Protein AF-A0A349CXS3-F1 (afdb_monomer)

Radius of gyration: 15.34 Å; Cα contacts (8 Å, |Δi|>4): 46; chains: 1; bounding box: 24×25×58 Å

Sequence (76 aa):
MPEKPAAWRTSEVVSYDVAVELVHTLTAELLQRSNSDAVSDIIDLRAQLEGIDSHDRAAVDEFVRALERRIDEVRG

Nearest PDB structures (foldseek):
  7paq-assembly1_S  TM=5.179E-01  e=7.246E+00  Mycoplasmoides pneumoniae M129
  7sqc-assembly1_1Y  TM=3.982E-01  e=8.679E+00  Chlamydomonas reinhardtii
  7sqc-assembly1_1W  TM=3.966E-01  e=9.788E+00  Chlamydomonas reinhardtii

Solvent-accessible surface area (backbone atoms only — not comparable to full-atom values): 4450 Å² total; per-residue (Å²): 133,86,80,78,76,67,69,69,64,64,53,44,58,51,51,41,54,49,38,54,52,47,51,52,50,44,42,52,55,36,67,69,43,94,52,93,57,32,66,57,54,43,51,53,53,50,54,52,60,74,68,52,58,66,84,41,59,68,61,39,56,51,49,37,56,51,47,54,53,51,44,52,64,73,75,104

Mean predicted aligned error: 7.93 Å

Secondary structure (DSSP, 8-state):
-PPPP-HHHHHHHHHHHHHHHHHHHHHHHHHHS--TTHHHHHHHHHHHHHTS-TT-HHHHHHHHHHHHHHHHHHH-

Foldseek 3Di:
DDDDPPPVVVVLVVLLVLLVVLLVVLLVLLVVPPDPCSVVVNVVSVVLSVPDDSNPPVSSVVSSVVSVVVSVVSVD

pLDDT: mean 82.28, std 15.82, range [45.03, 94.94]

Structure (mmCIF, N/CA/C/O backbone):
data_AF-A0A349CXS3-F1
#
_entry.id   AF-A0A349CXS3-F1
#
loop_
_atom_site.group_PDB
_atom_site.id
_atom_site.type_symbol
_atom_site.label_atom_id
_atom_site.label_alt_id
_atom_site.label_comp_id
_atom_site.label_asym_id
_atom_site.label_entity_id
_atom_site.label_seq_id
_atom_site.pdbx_PDB_ins_code
_atom_site.Cartn_x
_atom_site.Cartn_y
_atom_site.Cartn_z
_atom_site.occupancy
_atom_site.B_iso_or_equiv
_atom_site.auth_seq_id
_atom_site.auth_comp_id
_atom_site.auth_asym_id
_atom_site.auth_atom_id
_atom_site.pdbx_PDB_model_num
ATOM 1 N N . MET A 1 1 ? 8.091 16.467 -40.220 1.00 45.22 1 MET A N 1
ATOM 2 C CA . MET A 1 1 ? 7.683 15.185 -39.607 1.00 45.22 1 MET A CA 1
ATOM 3 C C . MET A 1 1 ? 6.985 15.523 -38.303 1.00 45.22 1 MET A C 1
ATOM 5 O O . MET A 1 1 ? 7.607 16.230 -37.524 1.00 45.22 1 MET A O 1
ATOM 9 N N . PRO A 1 2 ? 5.719 15.142 -38.078 1.00 48.44 2 PRO A N 1
ATOM 10 C CA . PRO A 1 2 ? 5.102 15.358 -36.776 1.00 48.44 2 PRO A CA 1
ATOM 11 C C . PRO A 1 2 ? 5.704 14.362 -35.775 1.00 48.44 2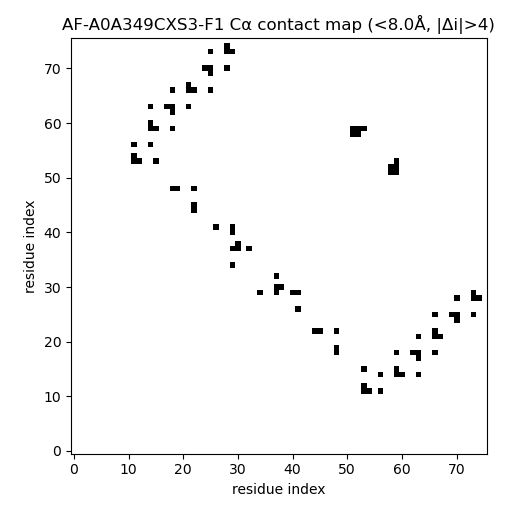 PRO A C 1
ATOM 13 O O . PRO A 1 2 ? 5.697 13.152 -36.014 1.00 48.44 2 PRO A O 1
ATOM 16 N N . GLU A 1 3 ? 6.272 14.881 -34.690 1.00 52.00 3 GLU A N 1
ATOM 17 C CA . GLU A 1 3 ? 6.738 14.096 -33.548 1.00 52.00 3 GLU A CA 1
ATOM 18 C C . GLU A 1 3 ? 5.533 13.373 -32.929 1.00 52.00 3 GLU A C 1
ATOM 20 O O . GLU A 1 3 ? 4.540 13.999 -32.555 1.00 52.00 3 GLU A O 1
ATOM 25 N N . LYS A 1 4 ? 5.576 12.037 -32.865 1.00 49.34 4 LYS A N 1
ATOM 26 C CA . LYS A 1 4 ? 4.559 11.258 -32.148 1.00 49.34 4 LYS A CA 1
ATOM 27 C C . LYS A 1 4 ? 4.638 11.627 -30.659 1.00 49.34 4 LYS A C 1
ATOM 29 O O . LYS A 1 4 ? 5.725 11.503 -30.092 1.00 49.34 4 LYS A O 1
ATOM 34 N N . PRO A 1 5 ? 3.535 12.035 -30.007 1.00 49.00 5 PRO A N 1
ATOM 35 C CA . PRO A 1 5 ? 3.563 12.351 -28.587 1.00 49.00 5 PRO A CA 1
ATOM 36 C C . PRO A 1 5 ? 3.899 11.091 -27.783 1.00 49.00 5 PRO A C 1
ATOM 38 O O . PRO A 1 5 ? 3.441 9.988 -28.091 1.00 49.00 5 PRO A O 1
ATOM 41 N N . ALA A 1 6 ? 4.749 11.270 -26.776 1.00 49.56 6 ALA A N 1
ATOM 42 C CA . ALA A 1 6 ? 5.312 10.240 -25.915 1.00 49.56 6 ALA A CA 1
ATOM 43 C C . ALA A 1 6 ? 4.241 9.529 -25.062 1.00 49.56 6 ALA A C 1
ATOM 45 O O . ALA A 1 6 ? 4.140 9.764 -23.864 1.00 49.56 6 ALA A O 1
ATOM 46 N N . ALA A 1 7 ? 3.465 8.626 -25.664 1.00 48.28 7 ALA A N 1
ATOM 47 C CA . ALA A 1 7 ? 2.457 7.818 -24.968 1.00 48.28 7 ALA A CA 1
ATOM 48 C C . ALA A 1 7 ? 3.048 6.922 -23.856 1.00 48.28 7 ALA A C 1
ATOM 50 O O . ALA A 1 7 ? 2.338 6.499 -22.948 1.00 48.28 7 ALA A O 1
ATOM 51 N N . TRP A 1 8 ? 4.356 6.655 -23.906 1.00 45.03 8 TRP A N 1
ATOM 52 C CA . TRP A 1 8 ? 5.081 5.866 -22.911 1.00 45.03 8 TRP A CA 1
ATOM 53 C C . TRP A 1 8 ? 5.309 6.629 -21.597 1.00 45.03 8 TRP A C 1
ATOM 55 O O . TRP A 1 8 ? 5.152 6.040 -20.536 1.00 45.03 8 TRP A O 1
ATOM 65 N N . ARG A 1 9 ? 5.533 7.953 -21.646 1.00 46.09 9 ARG A N 1
ATOM 66 C CA . ARG A 1 9 ? 5.703 8.779 -20.432 1.00 46.09 9 ARG A CA 1
ATOM 67 C C . ARG A 1 9 ? 4.402 8.986 -19.661 1.00 46.09 9 ARG A C 1
ATOM 69 O O . ARG A 1 9 ? 4.421 9.097 -18.444 1.00 46.09 9 ARG A O 1
ATOM 76 N N . THR A 1 10 ? 3.265 9.019 -20.353 1.00 49.56 10 THR A N 1
ATOM 77 C CA . THR A 1 10 ? 1.948 9.120 -19.706 1.00 49.56 10 THR A CA 1
ATOM 78 C C . THR A 1 10 ? 1.547 7.851 -18.960 1.00 49.56 10 THR A C 1
ATOM 80 O O . THR A 1 10 ? 0.717 7.937 -18.070 1.00 49.56 10 THR A O 1
ATOM 83 N N . SER A 1 11 ? 2.106 6.685 -19.300 1.00 53.34 11 SER A N 1
ATOM 84 C CA . SER A 1 11 ? 1.750 5.429 -18.626 1.00 53.34 11 SER A CA 1
ATOM 85 C C . SER A 1 11 ? 2.532 5.203 -17.331 1.00 53.34 11 SER A C 1
ATOM 87 O O . SER A 1 11 ? 2.000 4.570 -16.429 1.00 53.34 11 SER A O 1
ATOM 89 N N . GLU A 1 12 ? 3.772 5.693 -17.239 1.00 51.28 12 GLU A N 1
ATOM 90 C CA . GLU A 1 12 ? 4.649 5.493 -16.071 1.00 51.28 12 GLU A CA 1
ATOM 91 C C . GLU A 1 12 ? 4.210 6.343 -14.872 1.00 51.28 12 GLU A C 1
ATOM 93 O O . GLU A 1 12 ? 4.136 5.843 -13.755 1.00 51.28 12 GLU A O 1
ATOM 98 N N . VAL A 1 13 ? 3.807 7.595 -15.117 1.00 58.00 13 VAL A N 1
ATOM 99 C CA . VAL A 1 13 ? 3.287 8.490 -14.067 1.00 58.00 13 VAL A CA 1
ATOM 100 C C . VAL A 1 13 ? 1.989 7.943 -13.455 1.00 58.00 13 VAL A C 1
ATOM 102 O O . VAL A 1 13 ? 1.796 8.011 -12.247 1.00 58.00 13 VAL A O 1
ATOM 105 N N . VAL A 1 14 ? 1.133 7.312 -14.267 1.00 70.62 14 VAL A N 1
ATOM 106 C CA . VAL A 1 14 ? -0.176 6.815 -13.815 1.00 70.62 14 VAL A CA 1
ATOM 107 C C . VAL A 1 14 ? -0.049 5.642 -12.840 1.00 70.62 14 VAL A C 1
ATOM 109 O O . VAL A 1 14 ? -0.791 5.598 -11.864 1.00 70.62 14 VAL A O 1
ATOM 112 N N . SER A 1 15 ? 0.877 4.702 -13.058 1.00 76.50 15 SER A N 1
ATOM 113 C CA . SER A 1 15 ? 1.018 3.543 -12.159 1.00 76.50 15 SER A CA 1
ATOM 114 C C . SER A 1 15 ? 1.537 3.937 -10.773 1.00 76.50 15 SER A C 1
ATOM 116 O O . SER A 1 15 ? 1.092 3.378 -9.771 1.00 76.50 15 SER A O 1
ATOM 118 N N . TYR A 1 16 ? 2.450 4.909 -10.691 1.00 83.38 16 TYR A N 1
ATOM 119 C CA . TYR A 1 16 ? 2.952 5.384 -9.401 1.00 83.38 16 TYR A CA 1
ATOM 120 C C . TYR A 1 16 ? 1.890 6.194 -8.643 1.00 83.38 16 TYR A C 1
ATOM 122 O O . TYR A 1 16 ? 1.710 5.987 -7.445 1.00 83.38 16 TYR A O 1
ATOM 130 N N . ASP A 1 17 ? 1.111 7.032 -9.336 1.00 87.88 17 ASP A N 1
ATOM 131 C CA . ASP A 1 17 ? -0.030 7.734 -8.730 1.00 87.88 17 ASP A CA 1
ATOM 132 C C . ASP A 1 17 ? -1.070 6.747 -8.164 1.00 87.88 17 ASP A C 1
ATOM 134 O O . ASP A 1 17 ? -1.610 6.958 -7.077 1.00 87.88 17 ASP A O 1
ATOM 138 N N . VAL A 1 18 ? -1.305 5.621 -8.850 1.00 89.44 18 VAL A N 1
ATOM 139 C CA . VAL A 1 18 ? -2.148 4.532 -8.326 1.00 89.44 18 VAL A CA 1
ATOM 140 C C . VAL A 1 18 ? -1.565 3.958 -7.033 1.00 89.44 18 VAL A C 1
ATOM 142 O O . VAL A 1 18 ? -2.306 3.770 -6.070 1.00 89.44 18 VAL A O 1
ATOM 145 N N . ALA A 1 19 ? -0.253 3.715 -6.967 1.00 90.50 19 ALA A N 1
ATOM 146 C CA . ALA A 1 19 ? 0.386 3.236 -5.742 1.00 90.50 19 ALA A CA 1
ATOM 147 C C . ALA A 1 19 ? 0.198 4.214 -4.568 1.00 90.50 19 ALA A C 1
ATOM 149 O O . ALA A 1 19 ? -0.140 3.787 -3.463 1.00 90.50 19 ALA A O 1
ATOM 150 N N . VAL A 1 20 ? 0.350 5.521 -4.810 1.00 92.81 20 VAL A N 1
ATOM 151 C CA . VAL A 1 20 ? 0.121 6.571 -3.802 1.00 92.81 20 VAL A CA 1
ATOM 152 C C . VAL A 1 20 ? -1.316 6.519 -3.270 1.00 92.81 20 VAL A C 1
ATOM 154 O O . VAL A 1 20 ? -1.530 6.471 -2.056 1.00 92.81 20 VAL A O 1
ATOM 157 N N . GLU A 1 21 ? -2.307 6.462 -4.159 1.00 94.38 21 GLU A N 1
ATOM 158 C CA . GLU A 1 21 ? -3.722 6.425 -3.769 1.00 94.38 21 GLU A CA 1
ATOM 159 C C . GLU A 1 21 ? -4.106 5.137 -3.024 1.00 94.38 21 GLU A C 1
ATOM 161 O O . GLU A 1 21 ? -4.900 5.163 -2.074 1.00 94.38 21 GLU A O 1
ATOM 166 N N . LEU A 1 22 ? -3.509 4.002 -3.390 1.00 92.75 22 LEU A N 1
ATOM 167 C CA . LEU A 1 22 ? -3.701 2.746 -2.666 1.00 92.75 22 LEU A CA 1
ATOM 168 C C . LEU A 1 22 ? -3.095 2.803 -1.255 1.00 92.75 22 LEU A C 1
ATOM 170 O O . LEU A 1 22 ? -3.732 2.341 -0.307 1.00 92.75 22 LEU A O 1
ATOM 174 N N . VAL A 1 23 ? -1.926 3.430 -1.073 1.00 93.44 23 VAL A N 1
ATOM 175 C CA . VAL A 1 23 ? -1.340 3.657 0.264 1.00 93.44 23 VAL A CA 1
ATOM 176 C C . VAL A 1 23 ? -2.229 4.567 1.113 1.00 93.44 23 VAL A C 1
ATOM 178 O O . VAL A 1 23 ? -2.434 4.286 2.299 1.00 93.44 23 VAL A O 1
ATOM 181 N N . HIS A 1 24 ? -2.797 5.629 0.534 1.00 93.69 24 HIS A N 1
ATOM 182 C CA . HIS A 1 24 ? -3.763 6.486 1.231 1.00 93.69 24 HIS A CA 1
ATOM 183 C C . HIS A 1 24 ? -5.008 5.709 1.659 1.00 93.69 24 HIS A C 1
ATOM 185 O O . HIS A 1 24 ? -5.430 5.806 2.815 1.00 93.69 24 HIS A O 1
ATOM 191 N N . THR A 1 25 ? -5.557 4.899 0.753 1.00 93.44 25 THR A N 1
ATOM 192 C CA . THR A 1 25 ? -6.716 4.046 1.032 1.00 93.44 25 THR A CA 1
ATOM 193 C C . THR A 1 25 ? -6.414 3.098 2.188 1.00 93.44 25 THR A C 1
ATOM 195 O O . THR A 1 25 ? -7.143 3.076 3.176 1.00 93.44 25 THR A O 1
ATOM 198 N N . LEU A 1 26 ? -5.299 2.371 2.118 1.00 91.81 26 LEU A N 1
ATOM 199 C CA . LEU A 1 26 ? -4.924 1.402 3.141 1.00 91.81 26 LEU A CA 1
ATOM 200 C C . LEU A 1 26 ? -4.621 2.067 4.492 1.00 91.81 26 LEU A C 1
ATOM 202 O O . LEU A 1 26 ? -5.007 1.545 5.532 1.00 91.81 26 LEU A O 1
ATOM 206 N N . THR A 1 27 ? -4.018 3.259 4.489 1.00 92.06 27 THR A N 1
ATOM 207 C CA . THR A 1 27 ? -3.826 4.071 5.702 1.00 92.06 27 THR A CA 1
ATOM 208 C C . THR A 1 27 ? -5.164 4.411 6.358 1.00 92.06 27 THR A C 1
ATOM 210 O O . THR A 1 27 ? -5.307 4.274 7.572 1.00 92.06 27 THR A O 1
ATOM 213 N N . ALA A 1 28 ? -6.154 4.842 5.572 1.00 91.38 28 ALA A N 1
ATOM 214 C CA . ALA A 1 28 ? -7.477 5.171 6.092 1.00 91.38 28 ALA A CA 1
ATOM 215 C C . ALA A 1 28 ? -8.176 3.941 6.693 1.00 91.38 28 ALA A C 1
ATOM 217 O O . ALA A 1 28 ? -8.731 4.035 7.785 1.00 91.38 28 ALA A O 1
ATOM 218 N N . GLU A 1 29 ? -8.105 2.791 6.021 1.00 90.31 29 GLU A N 1
ATOM 219 C CA . GLU A 1 29 ? -8.676 1.524 6.502 1.00 90.31 29 GLU A CA 1
ATOM 220 C C . GLU A 1 29 ? -7.999 1.068 7.810 1.00 90.31 29 GLU A C 1
ATOM 222 O O . GLU A 1 29 ? -8.671 0.715 8.781 1.00 90.31 29 GLU A O 1
ATOM 227 N N . LEU A 1 30 ? -6.665 1.146 7.885 1.00 90.12 30 LEU A N 1
ATOM 228 C CA . LEU A 1 30 ? -5.905 0.801 9.090 1.00 90.12 30 LEU A CA 1
ATOM 229 C C . LEU A 1 30 ? -6.243 1.714 10.273 1.00 90.12 30 LEU A C 1
ATOM 231 O O . LEU A 1 30 ? -6.386 1.218 11.385 1.00 90.12 30 LEU A O 1
ATOM 235 N N . LEU A 1 31 ? -6.417 3.021 10.048 1.00 88.81 31 LEU A N 1
ATOM 236 C CA . LEU A 1 31 ? -6.824 3.964 11.099 1.00 88.81 31 LEU A CA 1
ATOM 237 C C . LEU A 1 31 ? -8.259 3.732 11.589 1.00 88.81 31 LEU A C 1
ATOM 239 O O . LEU A 1 31 ? -8.565 4.023 12.745 1.00 88.81 31 LEU A O 1
ATOM 243 N N . GLN A 1 32 ? -9.148 3.237 10.723 1.00 88.19 32 GLN A N 1
ATOM 244 C CA . GLN A 1 32 ? -10.519 2.893 11.107 1.00 88.19 32 GLN A CA 1
ATOM 245 C C . GLN A 1 32 ? -10.574 1.628 11.967 1.00 88.19 32 GLN A C 1
ATOM 247 O O . GLN A 1 32 ? -11.439 1.506 12.838 1.00 88.19 32 GLN A O 1
ATOM 252 N N . ARG A 1 33 ? -9.636 0.695 11.774 1.00 82.06 33 ARG A N 1
ATOM 253 C CA . ARG A 1 33 ? -9.491 -0.461 12.659 1.00 82.06 33 ARG A CA 1
ATOM 254 C C . ARG A 1 33 ? -8.856 0.015 13.963 1.00 82.06 33 ARG A C 1
ATOM 256 O O . ARG A 1 33 ? -7.738 0.510 13.981 1.00 82.06 33 ARG A O 1
ATOM 263 N N . SER A 1 34 ? -9.557 -0.146 15.086 1.00 67.12 34 SER A N 1
ATOM 264 C CA . SER A 1 34 ? -9.031 0.162 16.428 1.00 67.12 34 SER A CA 1
ATOM 265 C C . SER A 1 34 ? -7.973 -0.862 16.879 1.00 67.12 34 SER A C 1
ATOM 267 O O . SER A 1 34 ? -8.124 -1.497 17.920 1.00 67.12 34 SER A O 1
ATOM 269 N N . ASN A 1 35 ? -6.932 -1.068 16.068 1.00 76.56 3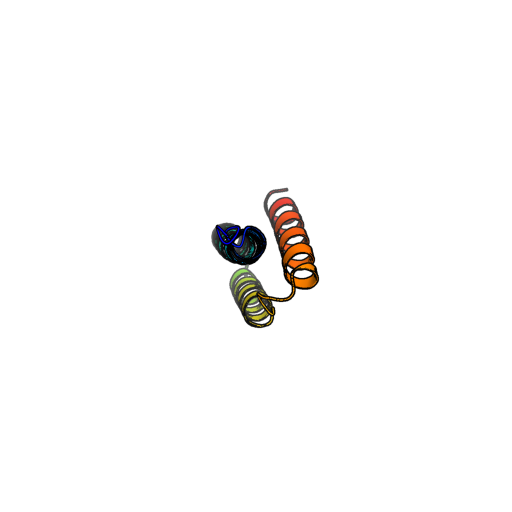5 ASN A N 1
ATOM 270 C CA . ASN A 1 35 ? -5.828 -1.981 16.332 1.00 76.56 35 ASN A CA 1
ATOM 271 C C . ASN A 1 35 ? -4.612 -1.205 16.865 1.00 76.56 35 ASN A C 1
ATOM 273 O O . ASN A 1 35 ? -4.320 -0.107 16.388 1.00 76.56 35 ASN A O 1
ATOM 277 N N . SER A 1 36 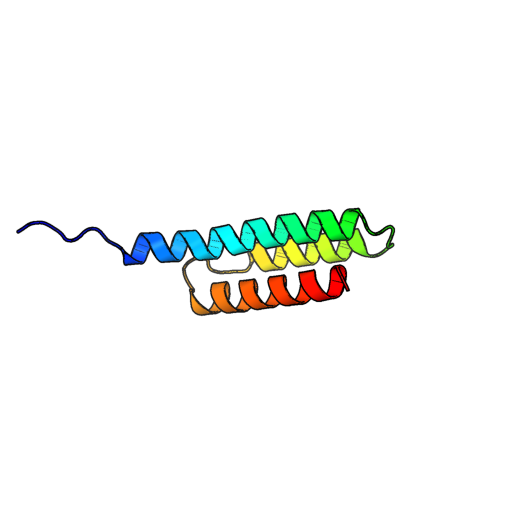? -3.889 -1.779 17.831 1.00 74.56 36 SER A N 1
ATOM 278 C CA . SER A 1 36 ? -2.702 -1.153 18.436 1.00 74.56 36 SER A CA 1
ATOM 279 C C . SER A 1 36 ? -1.569 -0.930 17.436 1.00 74.56 36 SER A C 1
ATOM 281 O O . SER A 1 36 ? -0.764 -0.019 17.621 1.00 74.56 36 SER A O 1
ATOM 283 N N . ASP A 1 37 ? -1.540 -1.721 16.363 1.00 85.81 37 ASP A N 1
ATOM 284 C CA . ASP A 1 37 ? -0.395 -1.796 15.453 1.00 85.81 37 ASP A CA 1
ATOM 285 C C . ASP A 1 37 ? -0.572 -0.943 14.186 1.00 85.81 37 ASP A C 1
ATOM 287 O O . ASP A 1 37 ? 0.362 -0.795 13.399 1.00 85.81 37 ASP A O 1
ATOM 291 N N . ALA A 1 38 ? -1.737 -0.299 14.018 1.00 87.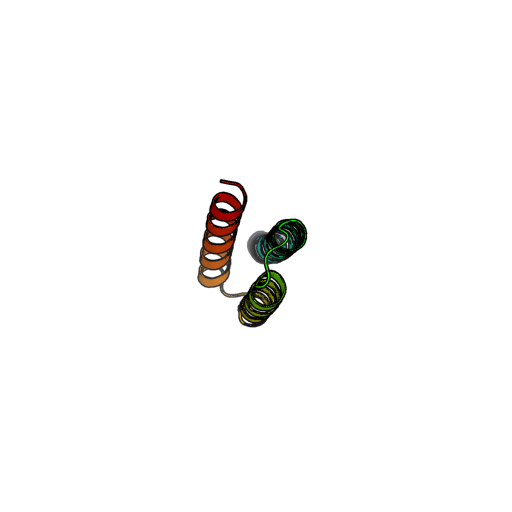25 38 ALA A N 1
ATOM 292 C CA . ALA A 1 38 ? -2.071 0.480 12.823 1.00 87.25 38 ALA A CA 1
ATOM 293 C C . ALA A 1 38 ? -1.037 1.577 12.522 1.00 87.25 38 ALA A C 1
ATOM 295 O O . ALA A 1 38 ? -0.688 1.811 11.370 1.00 87.25 38 ALA A O 1
ATOM 296 N N . VAL A 1 39 ? -0.504 2.233 13.556 1.00 88.56 39 VAL A N 1
ATOM 297 C CA . VAL A 1 39 ? 0.510 3.284 13.391 1.00 88.56 39 VAL A CA 1
ATOM 298 C C . VAL A 1 39 ? 1.820 2.725 12.833 1.00 88.56 39 VAL A C 1
ATOM 300 O O . VAL A 1 39 ? 2.418 3.365 11.970 1.00 88.56 39 VAL A O 1
ATOM 303 N N . SER A 1 40 ? 2.254 1.546 13.288 1.00 91.50 40 SER A N 1
ATOM 304 C CA . SER A 1 40 ? 3.468 0.902 12.771 1.00 91.50 40 SER A CA 1
ATOM 305 C C . SER A 1 40 ? 3.278 0.499 11.312 1.00 91.50 40 SER A C 1
ATOM 307 O O . SER A 1 40 ? 4.104 0.840 10.472 1.00 91.50 40 SER A O 1
ATOM 309 N N . ASP A 1 41 ? 2.142 -0.128 10.996 1.00 90.69 41 ASP A N 1
ATOM 310 C CA . ASP A 1 41 ? 1.813 -0.534 9.628 1.00 90.69 41 ASP A CA 1
ATOM 311 C C . ASP A 1 41 ? 1.780 0.656 8.658 1.00 90.69 41 ASP A C 1
ATOM 313 O O . ASP A 1 41 ? 2.253 0.559 7.527 1.00 90.69 41 ASP A O 1
ATOM 317 N N . ILE A 1 42 ? 1.251 1.802 9.095 1.00 91.94 42 ILE A N 1
ATOM 318 C CA . ILE A 1 42 ? 1.212 3.028 8.286 1.00 91.94 42 ILE A CA 1
ATOM 319 C C . ILE A 1 42 ? 2.620 3.580 8.045 1.00 91.94 42 ILE A C 1
ATOM 321 O O . ILE A 1 42 ? 2.911 4.049 6.942 1.00 91.94 42 ILE A O 1
ATOM 325 N N . ILE A 1 43 ? 3.494 3.546 9.055 1.00 93.06 43 ILE A N 1
ATOM 326 C CA . ILE A 1 43 ? 4.892 3.972 8.904 1.00 93.06 43 ILE A CA 1
ATOM 327 C C . ILE A 1 43 ? 5.602 3.073 7.889 1.00 93.06 43 ILE A C 1
ATOM 329 O O . ILE A 1 43 ? 6.237 3.586 6.967 1.00 93.06 43 ILE A O 1
ATOM 333 N N . ASP A 1 44 ? 5.429 1.757 8.001 1.00 92.94 44 ASP A N 1
ATOM 334 C CA . ASP A 1 44 ? 6.045 0.791 7.091 1.00 92.94 44 ASP A CA 1
ATOM 335 C C . ASP A 1 44 ? 5.534 0.952 5.653 1.00 92.94 44 ASP A C 1
ATOM 337 O O . ASP A 1 44 ? 6.317 0.874 4.705 1.00 92.94 44 ASP A O 1
ATOM 341 N N . LEU A 1 45 ? 4.237 1.224 5.470 1.00 92.81 45 LEU A N 1
ATOM 342 C CA . LEU A 1 45 ? 3.649 1.494 4.154 1.00 92.81 45 LEU A CA 1
ATOM 343 C C . LEU A 1 45 ? 4.236 2.749 3.501 1.00 92.81 45 LEU A C 1
ATOM 345 O O . LEU A 1 45 ? 4.530 2.741 2.305 1.00 92.81 45 LEU A O 1
ATOM 349 N N . ARG A 1 46 ? 4.436 3.819 4.278 1.00 91.94 46 ARG A N 1
ATOM 350 C CA . ARG A 1 46 ? 5.054 5.056 3.780 1.00 91.94 46 ARG A CA 1
ATOM 351 C C . ARG A 1 46 ? 6.518 4.848 3.415 1.00 91.94 46 ARG A C 1
ATOM 353 O O . ARG A 1 46 ? 6.929 5.283 2.346 1.00 91.94 46 ARG A O 1
ATOM 360 N N . ALA A 1 47 ? 7.270 4.132 4.249 1.00 93.94 47 ALA A N 1
ATOM 361 C CA . ALA A 1 47 ? 8.666 3.813 3.968 1.00 93.94 47 ALA A CA 1
ATOM 362 C C . ALA A 1 47 ? 8.820 2.974 2.687 1.00 93.94 47 ALA A C 1
ATOM 364 O O . ALA A 1 47 ? 9.734 3.209 1.901 1.00 93.94 47 ALA A O 1
ATOM 365 N N . GLN A 1 48 ? 7.909 2.024 2.447 1.00 93.31 48 GLN A N 1
ATOM 366 C CA . GLN A 1 48 ? 7.894 1.237 1.210 1.00 93.31 48 GLN A CA 1
ATOM 367 C C . GLN A 1 48 ? 7.596 2.099 -0.019 1.00 93.31 48 GLN A C 1
ATOM 369 O O . GLN A 1 48 ? 8.304 1.980 -1.013 1.00 93.31 48 GLN A O 1
ATOM 374 N N . LEU A 1 49 ? 6.603 2.991 0.057 1.00 92.69 49 LEU A N 1
ATOM 375 C CA . LEU A 1 49 ? 6.280 3.910 -1.037 1.00 92.69 49 LEU A CA 1
ATOM 376 C C . LEU A 1 49 ? 7.455 4.843 -1.368 1.00 92.69 49 LEU A C 1
ATOM 378 O O . LEU A 1 49 ? 7.797 5.001 -2.534 1.00 92.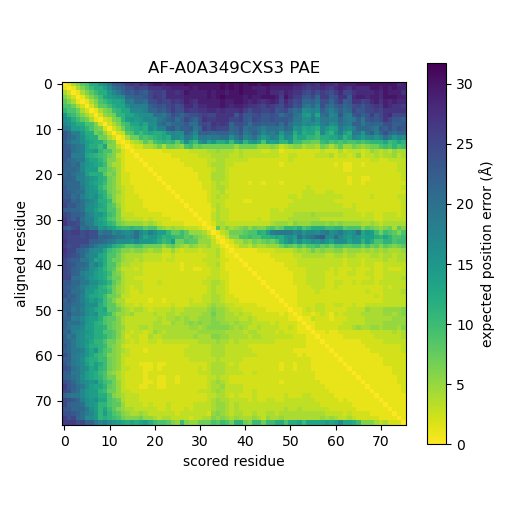69 49 LEU A O 1
ATOM 382 N N . GLU A 1 50 ? 8.100 5.422 -0.350 1.00 91.19 50 GLU A N 1
ATOM 383 C CA . GLU A 1 50 ? 9.277 6.292 -0.516 1.00 91.19 50 GLU A CA 1
ATOM 384 C C . GLU A 1 50 ? 10.498 5.549 -1.081 1.00 91.19 50 GLU A C 1
ATOM 386 O O . GLU A 1 50 ? 11.352 6.160 -1.724 1.00 91.19 50 GLU A O 1
ATOM 391 N N . GLY A 1 51 ? 10.592 4.240 -0.838 1.00 90.44 51 GLY A N 1
ATOM 392 C CA . GLY A 1 51 ? 11.692 3.396 -1.301 1.00 90.44 51 GLY A CA 1
ATOM 393 C C . GLY A 1 51 ? 11.585 2.939 -2.757 1.00 90.44 51 GLY A C 1
ATOM 394 O O . GLY A 1 51 ? 12.535 2.341 -3.263 1.00 90.44 51 GLY A O 1
ATOM 395 N N . ILE A 1 52 ? 10.461 3.188 -3.431 1.00 90.50 52 ILE A N 1
ATOM 396 C CA . ILE A 1 52 ? 10.233 2.727 -4.803 1.00 90.50 52 ILE A CA 1
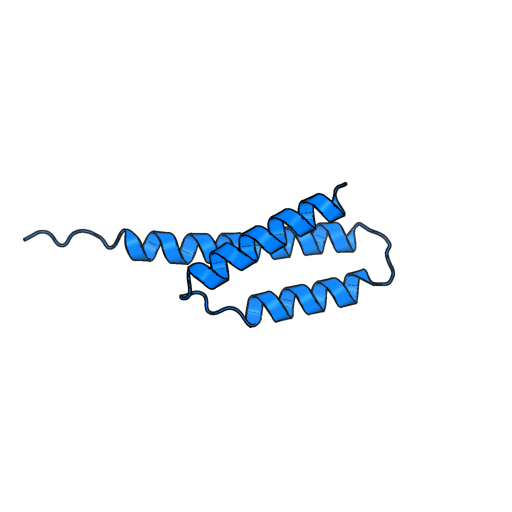ATOM 397 C C . ILE A 1 52 ? 10.762 3.742 -5.809 1.00 90.50 52 ILE A C 1
ATOM 399 O O . ILE A 1 52 ? 10.442 4.929 -5.756 1.00 90.50 52 ILE A O 1
ATOM 403 N N . ASP A 1 53 ? 11.531 3.252 -6.784 1.00 88.06 53 ASP A N 1
ATOM 404 C CA . ASP A 1 53 ? 11.849 4.035 -7.973 1.00 88.06 53 ASP A CA 1
ATOM 405 C C . ASP A 1 53 ? 10.609 4.121 -8.867 1.00 88.06 53 ASP A C 1
ATOM 407 O O . ASP A 1 53 ? 10.180 3.132 -9.463 1.00 88.06 53 ASP A O 1
ATOM 411 N N . SER A 1 54 ? 10.039 5.319 -8.980 1.00 83.75 54 SER A N 1
ATOM 412 C CA . SER A 1 54 ? 8.853 5.580 -9.799 1.00 83.75 54 SER A CA 1
ATOM 413 C C . SER A 1 54 ? 9.069 5.351 -11.300 1.00 83.75 54 SER A C 1
ATOM 415 O O . SER A 1 54 ? 8.091 5.269 -12.044 1.00 83.75 54 SER A O 1
ATOM 417 N N . HIS A 1 55 ? 10.318 5.219 -11.758 1.00 83.81 55 HIS A N 1
ATOM 418 C CA . HIS A 1 55 ? 10.650 4.900 -13.149 1.00 83.81 55 HIS A CA 1
ATOM 419 C C . HIS A 1 55 ? 10.841 3.395 -13.382 1.00 83.81 55 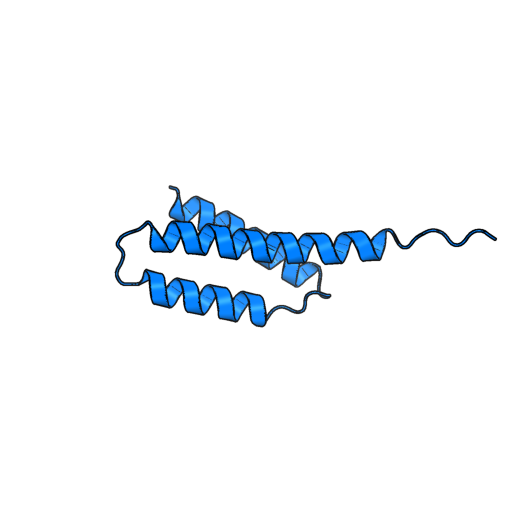HIS A C 1
ATOM 421 O O . HIS A 1 55 ? 10.863 2.953 -14.534 1.00 83.81 55 HIS A O 1
ATOM 427 N N . ASP A 1 56 ? 10.953 2.591 -12.319 1.00 88.06 56 ASP A N 1
ATOM 428 C CA . ASP A 1 56 ? 10.960 1.135 -12.429 1.00 88.06 56 ASP A CA 1
ATOM 429 C C . ASP A 1 56 ? 9.522 0.613 -12.445 1.00 88.06 56 ASP A C 1
ATOM 431 O O . ASP A 1 56 ? 8.908 0.295 -11.425 1.00 88.06 56 ASP A O 1
ATOM 435 N N . ARG A 1 57 ? 8.979 0.492 -13.656 1.00 84.31 57 ARG A N 1
ATOM 436 C CA . ARG A 1 57 ? 7.619 -0.003 -13.871 1.00 84.31 57 ARG A CA 1
ATOM 437 C C . ARG A 1 57 ? 7.370 -1.377 -13.244 1.00 84.31 57 ARG A C 1
ATOM 439 O O . ARG A 1 57 ? 6.265 -1.617 -12.769 1.00 84.31 57 ARG A O 1
ATOM 446 N N . ALA A 1 58 ? 8.345 -2.285 -13.272 1.00 89.75 58 ALA A N 1
ATOM 447 C CA . ALA A 1 58 ? 8.145 -3.623 -12.724 1.00 89.75 58 ALA A CA 1
ATOM 448 C C . ALA A 1 58 ? 8.006 -3.561 -11.198 1.00 89.75 58 ALA A C 1
ATOM 450 O O . ALA A 1 58 ? 7.105 -4.195 -10.649 1.00 89.75 58 ALA A O 1
ATOM 451 N N . ALA A 1 59 ? 8.834 -2.740 -10.546 1.00 89.31 59 ALA A N 1
ATOM 452 C CA . ALA A 1 59 ? 8.748 -2.497 -9.110 1.00 89.31 59 ALA A CA 1
ATOM 453 C C . ALA A 1 59 ? 7.424 -1.818 -8.719 1.00 89.31 59 ALA A C 1
ATOM 45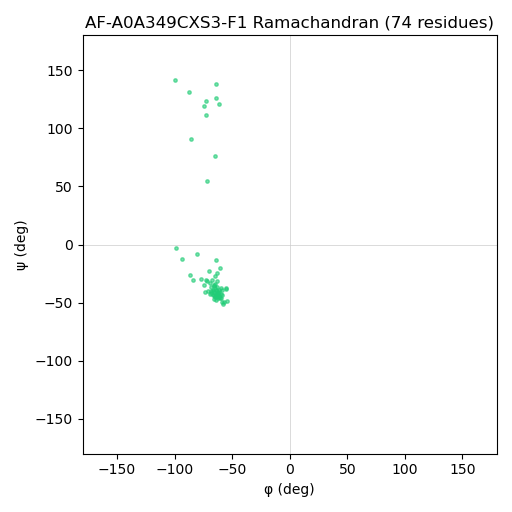5 O O . ALA A 1 59 ? 6.771 -2.250 -7.768 1.00 89.31 59 ALA A O 1
ATOM 456 N N . VAL A 1 60 ? 6.985 -0.804 -9.475 1.00 90.56 60 VAL A N 1
ATOM 457 C CA . VAL A 1 60 ? 5.702 -0.123 -9.228 1.00 90.56 60 VAL A CA 1
ATOM 458 C C . VAL A 1 60 ? 4.522 -1.082 -9.414 1.00 90.56 60 VAL A C 1
ATOM 460 O O . VAL A 1 60 ? 3.658 -1.157 -8.542 1.00 90.56 60 VAL A O 1
ATOM 463 N N . ASP A 1 61 ? 4.485 -1.852 -10.504 1.00 91.62 61 ASP A N 1
ATOM 464 C CA . ASP A 1 61 ? 3.395 -2.798 -10.776 1.00 91.62 61 ASP A CA 1
ATOM 465 C C . ASP A 1 61 ? 3.348 -3.927 -9.720 1.00 91.62 61 ASP A C 1
ATOM 467 O O . ASP A 1 61 ? 2.263 -4.356 -9.314 1.00 91.62 61 ASP A O 1
ATOM 471 N N . GLU A 1 62 ? 4.502 -4.414 -9.247 1.00 93.31 62 GLU A N 1
ATOM 472 C CA . GLU A 1 62 ? 4.574 -5.387 -8.149 1.00 93.31 62 GLU A CA 1
ATOM 473 C C . GLU A 1 62 ? 4.045 -4.796 -6.838 1.00 93.31 62 GLU A C 1
ATOM 475 O O . GLU A 1 62 ? 3.251 -5.439 -6.141 1.00 93.31 62 GLU A O 1
ATOM 480 N N . PHE A 1 63 ? 4.427 -3.557 -6.532 1.00 94.06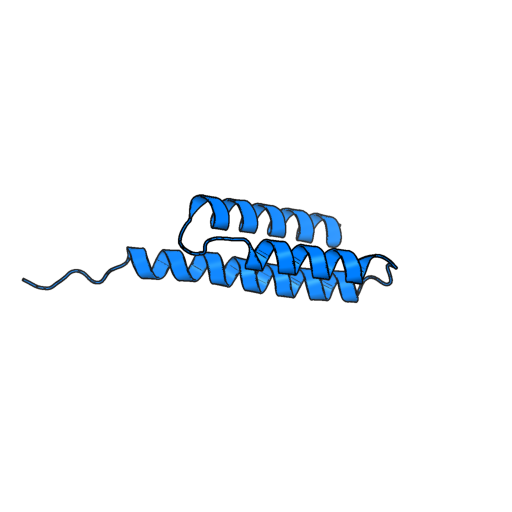 63 PHE A N 1
ATOM 481 C CA . PHE A 1 63 ? 3.978 -2.871 -5.330 1.00 94.06 63 PHE A CA 1
ATOM 482 C C . PHE A 1 63 ? 2.475 -2.594 -5.343 1.00 94.06 63 PHE A C 1
ATOM 484 O O . PHE A 1 63 ? 1.797 -2.887 -4.360 1.00 94.06 63 PHE A O 1
ATOM 491 N N . VAL A 1 64 ? 1.923 -2.130 -6.468 1.00 93.88 64 VAL A N 1
ATOM 492 C CA . VAL A 1 64 ? 0.473 -1.948 -6.645 1.00 93.88 64 VAL A CA 1
ATOM 493 C C . VAL A 1 64 ? -0.273 -3.249 -6.337 1.00 93.88 64 VAL A C 1
ATOM 495 O O . VAL A 1 64 ? -1.178 -3.254 -5.505 1.00 93.88 64 VAL A O 1
ATOM 498 N N . ARG A 1 65 ? 0.163 -4.385 -6.900 1.00 94.00 65 ARG A N 1
ATOM 499 C CA . ARG A 1 65 ? -0.453 -5.698 -6.617 1.00 94.00 65 ARG A CA 1
ATOM 500 C C . ARG A 1 65 ? -0.313 -6.127 -5.157 1.00 94.00 65 ARG A C 1
ATOM 502 O O . ARG A 1 65 ? -1.147 -6.876 -4.645 1.00 94.00 65 ARG A O 1
ATOM 509 N N . ALA A 1 66 ? 0.766 -5.738 -4.482 1.00 94.44 66 ALA A N 1
ATOM 510 C CA . ALA A 1 66 ? 0.931 -5.999 -3.056 1.00 94.44 66 ALA A CA 1
ATOM 511 C C . ALA A 1 66 ? -0.059 -5.173 -2.219 1.00 94.44 66 ALA A C 1
ATOM 513 O O . ALA A 1 66 ? -0.685 -5.725 -1.314 1.00 94.44 66 ALA A O 1
ATOM 514 N N . LEU A 1 67 ? -0.251 -3.894 -2.557 1.00 94.56 67 LEU A N 1
ATOM 515 C CA . LEU A 1 67 ? -1.213 -3.014 -1.891 1.00 94.56 67 LEU A CA 1
ATOM 516 C C . LEU A 1 67 ? -2.658 -3.476 -2.096 1.00 94.56 67 LEU A C 1
ATOM 518 O O . LEU A 1 67 ? -3.409 -3.529 -1.126 1.00 94.56 67 LEU A O 1
ATOM 522 N N . GLU A 1 68 ? -3.035 -3.858 -3.319 1.00 93.12 68 GLU A N 1
ATOM 523 C CA . GLU A 1 68 ? -4.371 -4.392 -3.624 1.00 93.12 68 GLU A CA 1
ATOM 524 C C . GLU A 1 68 ? -4.691 -5.620 -2.763 1.00 93.12 68 GLU A C 1
ATOM 526 O O . GLU A 1 68 ? -5.712 -5.646 -2.077 1.00 93.12 68 GLU A O 1
ATOM 531 N N . ARG A 1 69 ? -3.770 -6.596 -2.702 1.00 94.94 69 ARG A N 1
ATOM 532 C CA . ARG A 1 69 ? -3.933 -7.786 -1.849 1.00 94.94 69 ARG A CA 1
ATOM 533 C C . ARG A 1 69 ? -4.086 -7.424 -0.376 1.00 94.94 69 ARG A C 1
ATOM 535 O O . ARG A 1 69 ? -4.943 -7.980 0.302 1.00 94.94 69 ARG A O 1
ATOM 542 N N . ARG A 1 70 ? -3.282 -6.482 0.122 1.00 92.62 70 ARG A N 1
ATOM 543 C CA . ARG A 1 70 ? -3.335 -6.077 1.531 1.00 92.62 70 ARG A CA 1
ATOM 544 C C . ARG A 1 70 ? -4.624 -5.324 1.865 1.00 92.62 70 ARG A C 1
ATOM 546 O O . ARG A 1 70 ? -5.135 -5.464 2.970 1.00 92.62 70 ARG A O 1
ATOM 553 N N . ILE A 1 71 ? -5.177 -4.557 0.927 1.00 90.19 71 ILE A N 1
ATOM 554 C CA . ILE A 1 71 ? -6.498 -3.933 1.079 1.00 90.19 71 ILE A CA 1
ATOM 555 C C . ILE A 1 71 ? -7.589 -5.003 1.168 1.00 90.19 71 ILE A C 1
ATOM 557 O O . ILE A 1 71 ? -8.442 -4.913 2.050 1.00 90.19 71 ILE A O 1
ATOM 561 N N . ASP A 1 72 ? -7.547 -6.025 0.311 1.00 91.31 72 ASP A N 1
ATOM 562 C CA . ASP A 1 72 ? -8.501 -7.137 0.364 1.00 91.31 72 ASP A CA 1
ATOM 563 C C . ASP A 1 72 ? -8.415 -7.897 1.699 1.00 91.31 72 ASP A C 1
ATOM 565 O O . ASP A 1 72 ? -9.442 -8.197 2.300 1.00 91.31 72 ASP A O 1
ATOM 569 N N . GLU A 1 73 ? -7.206 -8.136 2.218 1.00 90.00 73 GLU A N 1
ATOM 570 C CA . GLU A 1 73 ? -6.977 -8.744 3.541 1.00 90.00 73 GLU A CA 1
ATOM 571 C C . GLU A 1 73 ? -7.481 -7.875 4.700 1.00 90.00 73 GLU A C 1
ATOM 573 O O . GLU A 1 73 ? -7.907 -8.385 5.736 1.00 90.00 73 GLU A O 1
ATOM 578 N N . VAL A 1 74 ? -7.405 -6.551 4.560 1.00 87.75 74 VAL A N 1
ATOM 579 C CA . VAL A 1 74 ? -7.873 -5.618 5.589 1.00 87.75 74 VAL A CA 1
ATOM 580 C C . VAL A 1 74 ? -9.398 -5.484 5.585 1.00 87.75 74 VAL A C 1
ATOM 582 O O . VAL A 1 74 ? -9.979 -5.252 6.648 1.00 87.75 74 VAL A O 1
ATOM 585 N N . ARG A 1 75 ? -10.030 -5.650 4.417 1.00 85.88 75 ARG A N 1
ATOM 586 C CA . ARG A 1 75 ? -11.487 -5.587 4.217 1.00 85.88 75 ARG A CA 1
ATOM 587 C C . ARG A 1 75 ? -12.211 -6.914 4.460 1.00 85.88 75 ARG A C 1
ATOM 589 O O . ARG A 1 75 ? -13.408 -6.876 4.749 1.00 85.88 75 ARG A O 1
ATOM 596 N N . GLY A 1 76 ? -11.525 -8.045 4.290 1.00 78.31 76 GLY A N 1
ATOM 597 C CA . GLY A 1 76 ? -12.011 -9.392 4.623 1.00 78.31 76 GLY A CA 1
ATOM 598 C C . GLY A 1 76 ? -12.074 -9.656 6.122 1.00 78.31 76 GLY A C 1
ATOM 599 O O . GLY A 1 76 ? -12.960 -10.449 6.511 1.00 78.31 76 GLY A O 1
#